Protein 2VXZ (pdb70)

Sequence (150 aa):
HSREVLVRLRDILALLADGCCKTTSLIQQRLGLSHGRAKALIYVLEKEGRVTRVAFGNVALVCCLSDQYRQLVDGIREVERLVTTTNKLKFISPPRLHDLIIKDPQARKFFSSIIPIAHRTAIILSFLNHLLKIYGEPYVKTDETVYLTANRK

InterPro domains:
  IPR036388 Winged helix-like DNA-binding domain superfamily [G3DSA:1.10.10.10] (1-70)
  IPR036390 Winged helix DNA-binding domain superfamily [SSF46785] (14-143)
  IPR055248 PSV, transcriptional regulator domain [PF22376] (72-152)

Structure (mmCIF, N/CA/C/O backbone):
data_2VXZ
#
_entry.id   2VXZ
#
_cell.length_a   39.753
_cell.length_b   46.654
_cell.length_c   81.363
_cell.angle_alpha   90.00
_cell.angle_beta   90.00
_cell.angle_gamma   90.00
#
_symmetry.space_group_name_H-M   'P 21 21 21'
#
loop_
_entity.id
_entity.type
_entity.pdbx_description
1 polymer PYRSV_GP04
2 non-polymer 'CHLORIDE ION'
3 non-polymer GLYCEROL
4 water water
#
loop_
_atom_site.group_PDB
_atom_site.id
_atom_site.type_symbol
_atom_site.label_atom_id
_atom_site.label_alt_id
_atom_site.label_comp_id
_atom_site.label_asym_id
_atom_site.label_entity_id
_atom_site.label_seq_id
_atom_site.pdbx_PDB_ins_code
_atom_site.Cartn_x
_atom_site.Cartn_y
_atom_site.Cartn_z
_atom_site.occupancy
_atom_site.B_iso_or_equiv
_atom_site.auth_seq_id
_atom_site.auth_comp_id
_atom_site.auth_asym_id
_atom_site.auth_atom_id
_atom_site.pdbx_PDB_model_num
ATOM 1 N N . HIS A 1 5 ? 11.011 43.017 16.427 1.00 34.15 5 HIS A N 1
ATOM 2 C CA . HIS A 1 5 ? 12.035 42.030 16.873 1.00 33.63 5 HIS A CA 1
ATOM 3 C C . HIS A 1 5 ? 11.601 40.582 16.648 1.00 33.86 5 HIS A C 1
ATOM 4 O O . HIS A 1 5 ? 10.418 40.293 16.458 1.00 34.08 5 HIS A O 1
ATOM 11 N N . SER A 1 6 ? 12.572 39.674 16.677 1.00 33.43 6 SER A N 1
ATOM 12 C CA . SER A 1 6 ? 12.304 38.236 16.661 1.00 33.21 6 SER A CA 1
ATOM 13 C C . SER A 1 6 ? 11.504 37.848 17.898 1.00 32.99 6 SER A C 1
ATOM 14 O O . SER A 1 6 ? 11.477 38.596 18.873 1.00 32.40 6 SER A O 1
ATOM 17 N N . ARG A 1 7 ? 10.873 36.672 17.861 1.00 32.95 7 ARG A N 1
ATOM 18 C CA . ARG A 1 7 ? 10.111 36.176 19.013 1.00 32.30 7 ARG A CA 1
ATOM 19 C C . ARG A 1 7 ? 10.937 36.123 20.280 1.00 31.49 7 ARG A C 1
ATOM 20 O O . ARG A 1 7 ? 10.466 36.522 21.346 1.00 30.62 7 ARG A O 1
ATOM 28 N N . GLU A 1 8 ? 12.152 35.597 20.191 1.00 30.63 8 GLU A N 1
ATOM 29 C CA . GLU A 1 8 ? 12.953 35.464 21.394 1.00 29.81 8 GLU A CA 1
ATOM 30 C C . GLU A 1 8 ? 13.289 36.848 21.951 1.00 28.77 8 GLU A C 1
ATOM 31 O O . GLU A 1 8 ? 13.130 37.078 23.136 1.00 28.75 8 GLU A O 1
ATOM 37 N N . VAL A 1 9 ? 13.701 37.777 21.092 1.00 27.68 9 VAL A N 1
ATOM 38 C CA . VAL A 1 9 ? 14.090 39.117 21.555 1.00 26.90 9 VAL A CA 1
ATOM 39 C C . VAL A 1 9 ? 12.902 39.903 22.116 1.00 26.00 9 VAL A C 1
ATOM 40 O O . VAL A 1 9 ? 13.013 40.513 23.169 1.00 24.83 9 VAL A O 1
ATOM 44 N N . LEU A 1 10 ? 11.772 39.876 21.421 1.00 25.81 10 LEU A N 1
ATOM 45 C CA . LEU A 1 10 ? 10.571 40.581 21.889 1.00 25.71 10 LEU A CA 1
ATOM 46 C C . LEU A 1 10 ? 10.138 40.117 23.281 1.00 25.17 10 LEU A C 1
ATOM 47 O O . LEU A 1 10 ? 9.868 40.940 24.162 1.00 25.19 10 LEU A O 1
ATOM 52 N N . VAL A 1 11 ? 10.077 38.803 23.472 1.00 24.68 11 VAL A N 1
ATOM 53 C CA . VAL A 1 11 ? 9.661 38.227 24.755 1.00 24.51 11 VAL A CA 1
ATOM 54 C C . VAL A 1 11 ? 10.660 38.590 25.852 1.00 23.65 11 VAL A C 1
ATOM 55 O O . VAL A 1 11 ? 10.281 38.998 26.939 1.00 23.62 11 VAL A O 1
ATOM 59 N N . ARG A 1 12 ? 11.949 38.478 25.554 1.00 23.10 12 ARG A N 1
ATOM 60 C CA . ARG A 1 12 ? 12.965 38.794 26.546 1.00 23.60 12 ARG A CA 1
ATOM 61 C C . ARG A 1 12 ? 13.005 40.270 26.927 1.00 22.67 12 ARG A C 1
ATOM 62 O O . ARG A 1 12 ? 13.185 40.590 28.078 1.00 22.18 12 ARG A O 1
ATOM 70 N N . LEU A 1 13 ? 12.833 41.167 25.961 1.00 22.92 13 LEU A N 1
ATOM 71 C CA . LEU A 1 13 ? 12.799 42.601 26.267 1.00 23.44 13 LEU A CA 1
ATOM 72 C C . LEU A 1 13 ? 11.637 42.906 27.197 1.00 23.68 13 LEU A C 1
ATOM 73 O O . LEU A 1 13 ? 11.786 43.641 28.172 1.00 22.48 13 LEU A O 1
ATOM 78 N N . ARG A 1 14 ? 10.481 42.329 26.873 1.00 24.49 14 ARG A N 1
ATOM 79 C CA . ARG A 1 14 ? 9.244 42.472 27.651 1.00 25.32 14 ARG A CA 1
ATOM 80 C C . ARG A 1 14 ? 9.451 41.964 29.086 1.00 24.75 14 ARG A C 1
ATOM 81 O O . ARG A 1 14 ? 9.074 42.622 30.065 1.00 24.58 14 ARG A O 1
ATOM 89 N N . ASP A 1 15 ? 10.075 40.802 29.198 1.00 24.40 15 ASP A N 1
ATOM 90 C CA . ASP A 1 15 ? 10.358 40.203 30.492 1.00 24.08 15 ASP A CA 1
ATOM 91 C C . ASP A 1 15 ? 11.310 41.027 31.353 1.00 23.54 15 ASP A C 1
ATOM 92 O O . ASP A 1 15 ? 11.090 41.141 32.553 1.00 22.87 15 ASP A O 1
ATOM 97 N N . ILE A 1 16 ? 12.334 41.624 30.748 1.00 21.90 16 ILE A N 1
ATOM 98 C CA . ILE A 1 16 ? 13.292 42.432 31.512 1.00 21.96 16 ILE A CA 1
ATOM 99 C C . ILE A 1 16 ? 12.571 43.667 32.060 1.00 21.69 16 ILE A C 1
ATOM 100 O O . ILE A 1 16 ? 12.702 44.004 33.234 1.00 21.40 16 ILE A O 1
ATOM 105 N N . LEU A 1 17 ? 11.795 44.331 31.212 1.00 21.95 17 LEU A N 1
ATOM 106 C CA . LEU A 1 17 ? 11.044 45.516 31.648 1.00 22.50 17 LEU A CA 1
ATOM 107 C C . LEU A 1 17 ? 10.059 45.181 32.777 1.00 22.91 17 LEU A C 1
ATOM 108 O O . LEU A 1 17 ? 9.909 45.945 33.736 1.00 22.80 17 LEU A O 1
ATOM 113 N N . ALA A 1 18 ? 9.418 44.020 32.675 1.00 23.84 18 ALA A N 1
ATOM 114 C CA . ALA A 1 18 ? 8.502 43.564 33.731 1.00 24.08 18 ALA A CA 1
ATOM 115 C C . ALA A 1 18 ? 9.234 43.330 35.049 1.00 24.76 18 ALA A C 1
ATOM 116 O O . ALA A 1 18 ? 8.764 43.737 36.114 1.00 24.91 18 ALA A O 1
ATOM 118 N N . LEU A 1 19 ? 10.380 42.661 34.972 1.00 24.96 19 LEU A N 1
ATOM 119 C CA . LEU A 1 19 ? 11.205 42.386 36.146 1.00 25.39 19 LEU A CA 1
ATOM 120 C C . LEU A 1 19 ? 11.620 43.692 36.834 1.00 25.71 19 LEU A C 1
ATOM 121 O O . LEU A 1 19 ? 11.627 43.777 38.055 1.00 26.04 19 LEU A O 1
ATOM 126 N N . LEU A 1 20 ? 11.956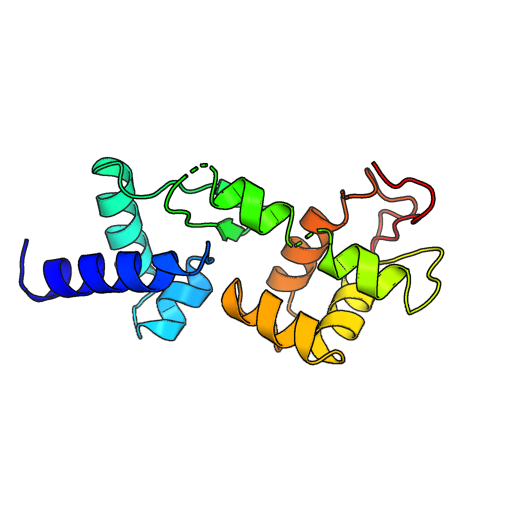 44.708 36.041 1.00 25.34 20 LEU A N 1
ATOM 127 C CA . LEU A 1 20 ? 12.342 46.016 36.580 1.00 25.48 20 LEU A CA 1
ATOM 128 C C . LEU A 1 20 ? 11.204 46.891 37.114 1.00 25.95 20 LEU A C 1
ATOM 129 O O . LEU A 1 20 ? 11.471 47.890 37.784 1.00 24.84 20 LEU A O 1
ATOM 134 N N . ALA A 1 21 ? 9.951 46.552 36.818 1.00 26.63 21 ALA A N 1
ATOM 135 C CA . ALA A 1 21 ? 8.816 47.362 37.272 1.00 27.65 21 ALA A CA 1
ATOM 136 C C . ALA A 1 21 ? 8.802 47.536 38.784 1.00 28.44 21 ALA A C 1
ATOM 137 O O . ALA A 1 21 ? 8.393 48.575 39.284 1.00 29.81 21 ALA A O 1
ATOM 139 N N . ASP A 1 22 ? 9.265 46.518 39.500 1.00 29.37 22 ASP A N 1
ATOM 140 C CA . ASP A 1 22 ? 9.283 46.520 40.955 1.00 29.85 22 ASP A CA 1
ATOM 141 C C . ASP A 1 22 ? 10.548 47.155 41.551 1.00 29.67 22 ASP A C 1
ATOM 142 O O . ASP A 1 22 ? 10.579 47.474 42.744 1.00 30.77 22 ASP A O 1
ATOM 147 N N . GLY A 1 23 ? 11.594 47.324 40.744 1.00 28.23 23 GLY A N 1
ATOM 148 C CA . GLY A 1 23 ? 12.776 48.059 41.185 1.00 27.10 23 GLY A CA 1
ATOM 149 C C . GLY A 1 23 ? 14.015 47.754 40.365 1.00 26.17 23 GLY A C 1
ATOM 150 O O . GLY A 1 23 ? 14.024 46.807 39.583 1.00 25.99 23 GLY A O 1
ATOM 151 N N . CYS A 1 24 ? 15.052 48.574 40.546 1.00 25.67 24 CYS A N 1
ATOM 152 C CA A CYS A 1 24 ? 16.315 48.383 39.835 0.50 25.45 24 CYS A CA 1
ATOM 153 C CA B CYS A 1 24 ? 16.333 48.401 39.856 0.50 25.59 24 CYS A CA 1
ATOM 154 C C . CYS A 1 24 ? 16.951 47.060 40.205 1.00 25.17 24 CYS A C 1
ATOM 155 O O . CYS A 1 24 ? 16.820 46.590 41.325 1.00 25.09 24 CYS A O 1
ATOM 160 N N . LYS A 1 25 ? 17.659 46.477 39.249 1.00 24.99 25 LYS A N 1
ATOM 161 C CA . LYS A 1 25 ? 18.314 45.206 39.460 1.00 24.93 25 LYS A CA 1
ATOM 162 C C . LYS A 1 25 ? 19.639 45.200 38.755 1.00 24.56 25 LYS A C 1
ATOM 163 O O . LYS A 1 25 ? 19.807 45.872 37.738 1.00 24.35 25 LYS A O 1
ATOM 169 N N . THR A 1 26 ? 20.580 44.427 39.285 1.00 24.32 26 THR A N 1
ATOM 170 C CA . THR A 1 26 ? 21.842 44.208 38.590 1.00 24.06 26 THR A CA 1
ATOM 171 C C . THR A 1 26 ? 21.620 43.273 37.404 1.00 23.83 26 THR A C 1
ATOM 172 O O . THR A 1 26 ? 20.696 42.465 37.410 1.00 23.93 26 THR A O 1
ATOM 176 N N . THR A 1 27 ? 22.484 43.384 36.401 1.00 24.13 27 THR A N 1
ATOM 177 C CA . THR A 1 27 ? 22.492 42.449 35.289 1.00 23.40 27 THR A CA 1
ATOM 178 C C . THR A 1 27 ? 22.616 41.005 35.788 1.00 22.87 27 THR A C 1
ATOM 179 O O . THR A 1 27 ? 21.966 40.107 35.249 1.00 22.66 27 THR A O 1
ATOM 183 N N . SER A 1 28 ? 23.422 40.768 36.827 1.00 22.31 28 SER A N 1
ATOM 184 C CA . SER A 1 28 ? 23.538 39.410 37.369 1.00 22.14 28 SER A CA 1
ATOM 185 C C . SER A 1 28 ? 22.208 38.850 37.867 1.00 21.95 28 SER A C 1
ATOM 186 O O . SER A 1 28 ? 21.919 37.675 37.656 1.00 20.49 28 SER A O 1
ATOM 189 N N . LEU A 1 29 ? 21.398 39.682 38.515 1.00 21.60 29 LEU A N 1
ATOM 190 C CA . LEU A 1 29 ? 20.106 39.216 38.996 1.00 21.99 29 LEU A CA 1
ATOM 191 C C . LEU A 1 29 ? 19.166 38.965 37.825 1.00 21.36 29 LEU A C 1
ATOM 192 O O . LEU A 1 29 ? 18.463 37.946 37.795 1.00 20.92 29 LEU A O 1
ATOM 197 N N . ILE A 1 30 ? 19.164 39.882 36.855 1.00 21.33 30 ILE A N 1
ATOM 198 C CA . ILE A 1 30 ? 18.363 39.696 35.626 1.00 22.00 30 ILE A CA 1
ATOM 199 C C . ILE A 1 30 ? 18.719 38.391 34.915 1.00 22.10 30 ILE A C 1
ATOM 200 O O . ILE A 1 30 ? 17.835 37.607 34.565 1.00 21.46 30 ILE A O 1
ATOM 205 N N . GLN A 1 31 ? 20.016 38.147 34.694 1.00 22.77 31 GLN A N 1
ATOM 206 C CA . GLN A 1 31 ? 20.474 36.895 34.079 1.00 24.07 31 GLN A CA 1
ATOM 207 C C . GLN A 1 31 ? 19.938 35.669 34.794 1.00 23.50 31 GLN A C 1
ATOM 208 O O . GLN A 1 31 ? 19.462 34.734 34.156 1.00 23.42 31 GLN A O 1
ATOM 214 N N . GLN A 1 32 ? 20.060 35.679 36.117 1.00 23.81 32 GLN A N 1
ATOM 215 C CA . GLN A 1 32 ? 19.658 34.547 36.942 1.00 23.59 32 GLN A CA 1
ATOM 216 C C . GLN A 1 32 ? 18.154 34.321 36.869 1.00 23.58 32 GLN A C 1
ATOM 217 O O . GLN A 1 32 ? 17.693 33.189 36.618 1.00 23.84 32 GLN A O 1
ATOM 223 N N . ARG A 1 33 ? 17.397 35.400 37.058 1.00 22.68 33 ARG A N 1
ATOM 224 C CA . ARG A 1 33 ? 15.951 35.313 37.139 1.00 22.76 33 ARG A CA 1
ATOM 225 C C . ARG A 1 33 ? 15.348 34.817 35.850 1.00 22.34 33 ARG A C 1
ATOM 226 O O . ARG A 1 33 ? 14.377 34.062 35.878 1.00 21.74 33 ARG A O 1
ATOM 234 N N . LEU A 1 34 ? 15.926 35.243 34.727 1.00 21.61 34 LEU A N 1
ATOM 235 C CA . LEU A 1 34 ? 15.376 34.941 33.411 1.00 22.09 34 LEU A CA 1
ATOM 236 C C . LEU A 1 34 ? 16.081 33.802 32.680 1.00 22.49 34 LEU A C 1
ATOM 237 O O . LEU A 1 34 ? 15.689 33.455 31.570 1.00 23.23 34 LEU A O 1
ATOM 242 N N . GLY A 1 35 ? 17.106 33.219 33.286 1.00 23.07 35 GLY A N 1
ATOM 243 C CA . GLY A 1 35 ? 17.831 32.097 32.667 1.00 24.02 35 GLY A CA 1
ATOM 244 C C . GLY A 1 35 ? 18.572 32.484 31.401 1.00 24.51 35 GLY A C 1
ATOM 245 O O . GLY A 1 35 ? 18.662 31.684 30.458 1.00 24.52 35 GLY A O 1
ATOM 246 N N . LEU A 1 36 ? 19.119 33.696 31.397 1.00 24.76 36 LEU A N 1
ATOM 247 C CA . LEU A 1 36 ? 19.871 34.225 30.255 1.00 25.31 36 LEU A CA 1
ATOM 248 C C . LEU A 1 36 ? 21.359 34.012 30.427 1.00 26.30 36 LEU A C 1
ATOM 249 O O . LEU A 1 36 ? 21.851 34.008 31.545 1.00 27.74 36 LEU A O 1
ATOM 254 N N . SER A 1 37 ? 22.082 33.845 29.321 1.00 26.93 37 SER A N 1
ATOM 255 C CA . SER A 1 37 ? 23.544 33.979 29.352 1.00 27.25 37 SER A CA 1
ATOM 256 C C . SER A 1 37 ? 23.961 35.427 29.673 1.00 27.87 37 SER A C 1
ATOM 257 O O . SER A 1 37 ? 23.197 36.370 29.498 1.00 27.49 37 SER A O 1
ATOM 260 N N . HIS A 1 38 ? 25.195 35.604 30.119 1.00 28.35 38 HIS A N 1
ATOM 261 C CA . HIS A 1 38 ? 25.706 36.951 30.351 0.70 27.87 38 HIS A CA 1
ATOM 262 C C . HIS A 1 38 ? 25.566 37.821 29.094 1.00 27.50 38 HIS A C 1
ATOM 263 O O . HIS A 1 38 ? 25.092 38.964 29.177 1.00 27.70 38 HIS A O 1
ATOM 270 N N . GLY A 1 39 ? 25.983 37.267 27.951 1.00 26.54 39 GLY A N 1
ATOM 271 C CA . GLY A 1 39 ? 25.983 37.981 26.681 1.00 25.18 39 GLY A CA 1
ATOM 272 C C . GLY A 1 39 ? 24.606 38.435 26.243 1.00 24.36 39 GLY A C 1
ATOM 273 O O . GLY A 1 39 ? 24.433 39.585 25.868 1.00 23.76 39 GLY A O 1
ATOM 274 N N . ARG A 1 40 ? 23.631 37.524 26.269 1.00 23.57 40 ARG A N 1
ATOM 275 C CA . ARG A 1 40 ? 22.259 37.866 25.878 1.00 22.99 40 ARG A CA 1
ATOM 276 C C . ARG A 1 40 ? 21.692 38.953 26.795 1.00 21.97 40 ARG A C 1
ATOM 277 O O . ARG A 1 40 ? 21.088 39.917 26.316 1.00 20.99 40 ARG A O 1
ATOM 285 N N . ALA A 1 41 ? 21.889 38.821 28.107 1.00 21.39 41 ALA A N 1
ATOM 286 C CA . ALA A 1 41 ? 21.351 39.825 29.030 1.00 21.50 41 ALA A CA 1
ATOM 287 C C . ALA A 1 41 ? 21.944 41.200 28.735 1.00 21.28 41 ALA A C 1
ATOM 288 O O . ALA A 1 41 ? 21.227 42.203 28.662 1.00 20.69 41 ALA A O 1
ATOM 290 N N . LYS A 1 42 ? 23.256 41.255 28.559 1.00 21.20 42 LYS A N 1
ATOM 291 C CA . LYS A 1 42 ? 23.897 42.523 28.256 1.00 21.47 42 LYS A CA 1
ATOM 292 C C . LYS A 1 42 ? 23.427 43.096 26.917 1.00 20.37 42 LYS A C 1
ATOM 293 O O . LYS A 1 42 ? 23.243 44.299 26.795 1.00 20.34 42 LYS A O 1
ATOM 299 N N . ALA A 1 43 ? 23.236 42.247 25.907 1.00 20.09 43 ALA A N 1
ATOM 300 C CA . ALA A 1 43 ? 22.823 42.718 24.579 1.00 19.66 43 ALA A CA 1
ATOM 301 C C . ALA A 1 43 ? 21.409 43.280 24.652 1.00 19.68 43 ALA A C 1
ATOM 302 O O . ALA A 1 43 ? 21.113 44.315 24.061 1.00 19.50 43 ALA A O 1
ATOM 304 N N . LEU A 1 44 ? 20.544 42.608 25.406 1.00 18.89 44 LEU A N 1
ATOM 305 C CA . LEU A 1 44 ? 19.152 43.041 25.555 1.00 19.44 44 LEU A CA 1
ATOM 306 C C . LEU A 1 44 ? 19.051 44.348 26.329 1.00 19.45 44 LEU A C 1
ATOM 307 O O . LEU A 1 44 ? 18.233 45.211 26.000 1.00 20.31 44 LEU A O 1
ATOM 312 N N . ILE A 1 45 ? 19.870 44.489 27.368 1.00 20.25 45 ILE A N 1
ATOM 313 C CA . ILE A 1 45 ? 19.874 45.711 28.160 1.00 20.20 45 ILE A CA 1
ATOM 314 C C . ILE A 1 45 ? 20.362 46.874 27.311 1.00 20.17 45 ILE A C 1
ATOM 315 O O . ILE A 1 45 ? 19.820 47.979 27.374 1.00 20.55 45 ILE A O 1
ATOM 320 N N . TYR A 1 46 ? 21.365 46.616 26.479 1.00 19.53 46 TYR A N 1
ATOM 321 C CA . TYR A 1 46 ? 21.826 47.596 25.512 1.00 19.39 46 TYR A CA 1
ATOM 322 C C . TYR A 1 46 ? 20.710 48.074 24.565 1.00 19.28 46 TYR A C 1
ATOM 323 O O . TYR A 1 46 ? 20.560 49.283 24.310 1.00 18.56 46 TYR A O 1
ATOM 332 N N . VAL A 1 47 ? 19.944 47.133 24.030 1.00 18.90 47 VAL A N 1
ATOM 333 C CA . VAL A 1 47 ? 18.840 47.478 23.153 1.00 19.38 47 VAL A CA 1
ATOM 334 C C . VAL A 1 47 ? 17.827 48.378 23.879 1.00 19.42 47 VAL A C 1
ATOM 335 O O . VAL A 1 47 ? 17.366 49.369 23.313 1.00 20.21 47 VAL A O 1
ATOM 339 N N . LEU A 1 48 ? 17.484 48.021 25.114 1.00 19.81 48 LEU A N 1
ATOM 340 C CA . LEU A 1 48 ? 16.566 48.837 25.938 1.00 20.54 48 LEU A CA 1
ATOM 341 C C . LEU A 1 48 ? 17.111 50.246 26.210 1.00 21.04 48 LEU A C 1
ATOM 342 O O . LEU A 1 48 ? 16.357 51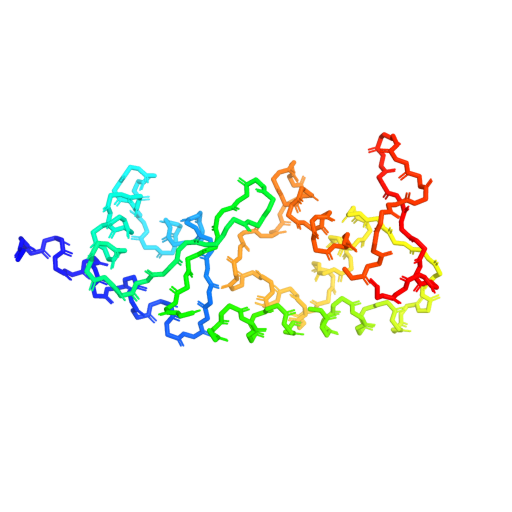.233 26.166 1.00 20.99 48 LEU A O 1
ATOM 347 N N . GLU A 1 49 ? 18.413 50.329 26.462 1.00 21.63 49 GLU A N 1
ATOM 348 C CA . GLU A 1 49 ? 19.086 51.601 26.722 1.00 22.15 49 GLU A CA 1
ATOM 349 C C . GLU A 1 49 ? 19.028 52.490 25.481 1.00 21.64 49 GLU A C 1
ATOM 350 O O . GLU A 1 49 ? 18.742 53.682 25.575 1.00 20.24 49 GLU A O 1
ATOM 356 N N . LYS A 1 50 ? 19.289 51.907 24.315 1.00 21.35 50 LYS A N 1
ATOM 357 C CA . LYS A 1 50 ? 19.243 52.653 23.059 1.00 22.40 50 LYS A CA 1
ATOM 358 C C . LYS A 1 50 ? 17.830 53.142 22.758 1.00 22.35 50 LYS A C 1
ATOM 359 O O . LYS A 1 50 ? 17.655 54.217 22.201 1.00 22.61 50 LYS A O 1
ATOM 365 N N . GLU A 1 51 ? 16.837 52.343 23.142 1.00 22.25 51 GLU A N 1
ATOM 366 C CA . GLU A 1 51 ? 15.428 52.703 23.014 1.00 22.85 51 GLU A CA 1
ATOM 367 C C . GLU A 1 51 ? 14.936 53.678 24.095 1.00 22.64 51 GLU A C 1
ATOM 368 O O . GLU A 1 51 ? 13.774 54.090 24.070 1.00 22.05 51 GLU A O 1
ATOM 374 N N . GLY A 1 52 ? 15.803 54.029 25.040 1.00 22.15 52 GLY A N 1
ATOM 375 C CA . GLY A 1 52 ? 15.453 54.962 26.112 1.00 22.47 52 GLY A CA 1
ATOM 376 C C . GLY A 1 52 ? 14.646 54.356 27.260 1.00 22.68 52 GLY A C 1
ATOM 377 O O . GLY A 1 52 ? 14.195 55.087 28.146 1.00 22.08 52 GLY A O 1
ATOM 378 N N . ARG A 1 53 ? 14.497 53.032 27.269 1.00 23.06 53 ARG A N 1
ATOM 379 C CA . ARG A 1 53 ? 13.621 52.337 28.239 1.00 23.64 53 ARG A CA 1
ATOM 380 C C . ARG A 1 53 ? 14.289 52.004 29.567 1.00 24.02 53 ARG A C 1
ATOM 381 O O . ARG A 1 53 ? 13.602 51.790 30.568 1.00 24.08 53 ARG A O 1
ATOM 389 N N . VAL A 1 54 ? 15.613 51.927 29.581 1.00 24.16 54 VAL A N 1
ATOM 390 C CA . VAL A 1 54 ? 16.343 51.741 30.827 1.00 24.37 54 VAL A CA 1
ATOM 391 C C . VAL A 1 54 ? 17.550 52.651 30.870 1.00 25.54 54 VAL A C 1
ATOM 392 O O . VAL A 1 54 ? 17.971 53.202 29.841 1.00 24.82 54 VAL A O 1
ATOM 396 N N . THR A 1 55 ? 18.096 52.797 32.074 1.00 26.80 55 THR A N 1
ATOM 397 C CA . THR A 1 55 ? 19.346 53.497 32.309 1.00 28.80 55 THR A CA 1
ATOM 398 C C . THR A 1 55 ? 20.273 52.561 33.073 1.00 29.09 55 THR A C 1
ATOM 399 O O . THR A 1 55 ? 19.823 51.834 33.954 1.00 28.90 55 THR A O 1
ATOM 403 N N . ARG A 1 56 ? 21.561 52.586 32.747 1.00 30.02 56 ARG A N 1
ATOM 404 C CA . ARG A 1 56 ? 22.556 51.830 33.505 1.00 30.68 56 ARG A CA 1
ATOM 405 C C . ARG A 1 56 ? 23.286 52.784 34.415 1.00 31.03 56 ARG A C 1
ATOM 406 O O . ARG A 1 56 ? 23.842 53.769 33.953 1.00 30.69 56 ARG A O 1
ATOM 414 N N . VAL A 1 57 ? 23.273 52.492 35.709 1.00 31.70 57 VAL A N 1
ATOM 415 C CA . VAL A 1 57 ? 23.960 53.305 36.686 1.00 32.45 57 VAL A CA 1
ATOM 416 C C . VAL A 1 57 ? 25.073 52.494 37.319 1.00 32.90 57 VAL A C 1
ATOM 417 O O . VAL A 1 57 ? 24.837 51.417 37.875 1.00 33.25 57 VAL A O 1
ATOM 421 N N . ALA A 1 58 ? 26.296 53.008 37.219 1.00 33.77 58 ALA A N 1
ATOM 422 C CA . ALA A 1 58 ? 27.446 52.366 37.826 1.00 34.08 58 ALA A CA 1
ATOM 423 C C . ALA A 1 58 ? 27.308 52.446 39.338 1.00 34.45 58 ALA A C 1
ATOM 424 O O . ALA A 1 58 ? 27.017 53.505 39.886 1.00 35.06 58 ALA A O 1
ATOM 426 N N . PHE A 1 59 ? 27.480 51.311 39.997 1.00 34.20 59 PHE A N 1
ATOM 427 C CA . PHE A 1 59 ? 27.389 51.241 41.444 1.00 34.45 59 PHE A CA 1
ATOM 428 C C . PHE A 1 59 ? 28.579 50.434 41.928 1.00 35.53 59 PHE A C 1
ATOM 429 O O . PHE A 1 59 ? 28.465 49.258 42.283 1.00 35.79 59 PHE A O 1
ATOM 437 N N . GLY A 1 60 ? 29.729 51.098 41.928 1.00 36.64 60 GLY A N 1
ATOM 438 C CA . GLY A 1 60 ? 31.002 50.438 42.168 1.00 37.65 60 GLY A CA 1
ATOM 439 C C . GLY A 1 60 ? 31.358 49.624 40.944 1.00 37.75 60 GLY A C 1
ATOM 440 O O . GLY A 1 60 ? 31.362 50.151 39.833 1.00 38.58 60 GLY A O 1
ATOM 441 N N . ASN A 1 61 ? 31.607 48.335 41.144 1.00 38.30 61 ASN A N 1
ATOM 442 C CA . ASN A 1 61 ? 31.985 47.434 40.056 1.00 38.34 61 ASN A CA 1
ATOM 443 C C . ASN A 1 61 ? 30.800 46.697 39.410 1.00 38.26 61 ASN A C 1
ATOM 444 O O . ASN A 1 61 ? 30.992 45.984 38.428 1.00 39.01 61 ASN A O 1
ATOM 449 N N . VAL A 1 62 ? 29.589 46.857 39.954 1.00 37.76 62 VAL A N 1
ATOM 450 C CA . VAL A 1 62 ? 28.366 46.342 39.320 1.00 37.09 62 VAL A CA 1
ATOM 451 C C . VAL A 1 62 ? 27.636 47.496 38.640 1.00 35.67 62 VAL A C 1
ATOM 452 O O . VAL A 1 62 ? 27.856 48.661 38.962 1.00 36.26 62 VAL A O 1
ATOM 456 N N . ALA A 1 63 ? 26.766 47.165 37.697 1.00 34.53 63 ALA A N 1
ATOM 457 C CA . ALA A 1 63 ? 25.913 48.159 37.063 1.00 33.25 63 ALA A CA 1
ATOM 458 C C . ALA A 1 63 ? 24.475 47.886 37.488 1.00 31.41 63 ALA A C 1
ATOM 459 O O . ALA A 1 63 ? 24.026 46.747 37.478 1.00 32.34 63 ALA A O 1
ATOM 461 N N . LEU A 1 64 ? 23.762 48.926 37.898 1.00 29.59 64 LEU A N 1
ATOM 462 C CA . LEU A 1 64 ? 22.341 48.777 38.186 1.00 27.47 64 LEU A CA 1
ATOM 463 C C . LEU A 1 64 ? 21.548 49.157 36.954 1.00 26.54 64 LEU A C 1
ATOM 464 O O . LEU A 1 64 ? 21.814 50.204 36.345 1.00 26.82 64 LEU A O 1
ATOM 469 N N . VAL A 1 65 ? 20.587 48.309 36.591 1.00 24.45 65 VAL A N 1
ATOM 470 C CA . VAL A 1 65 ? 19.673 48.575 35.473 1.00 24.30 65 VAL A CA 1
ATOM 471 C C . VAL A 1 65 ? 18.378 49.126 36.045 1.00 23.53 65 VAL A C 1
ATOM 472 O O . VAL A 1 65 ? 17.758 48.487 36.893 1.00 22.35 65 VAL A O 1
ATOM 476 N N . CYS A 1 66 ? 17.992 50.318 35.581 1.00 23.75 66 CYS A N 1
ATOM 477 C CA A CYS A 1 66 ? 16.867 51.060 36.145 0.50 23.62 66 CYS A CA 1
ATOM 478 C CA B CYS A 1 66 ? 16.832 51.023 36.135 0.50 24.03 66 CYS A CA 1
ATOM 479 C C . CYS A 1 66 ? 15.945 51.566 35.028 1.00 24.02 66 CYS A C 1
ATOM 480 O O . CYS A 1 66 ? 16.421 51.910 33.946 1.00 24.30 66 CYS A O 1
ATOM 485 N N . LEU A 1 67 ? 14.643 51.648 35.300 1.00 23.97 67 LEU A N 1
ATOM 486 C CA . LEU A 1 67 ? 13.694 52.225 34.335 1.00 24.32 67 LEU A CA 1
ATOM 487 C C . LEU A 1 67 ? 13.853 53.742 34.217 1.00 24.21 67 LEU A C 1
ATOM 488 O O . LEU A 1 67 ? 13.472 54.339 33.215 1.00 24.71 67 LEU A O 1
AT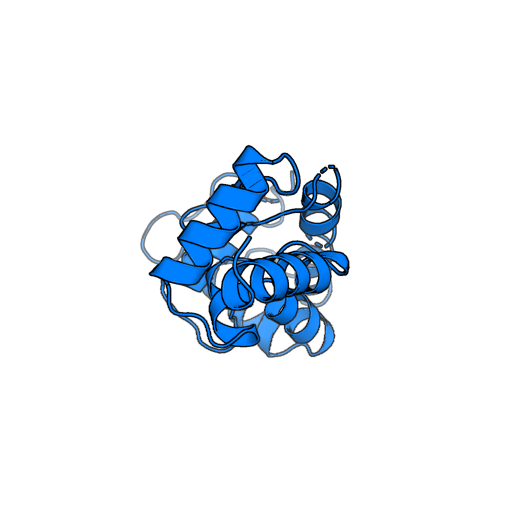OM 493 N N . SER A 1 68 ? 14.394 54.363 35.256 1.00 24.59 68 SER A N 1
ATOM 494 C CA . SER A 1 68 ? 14.593 55.804 35.282 1.00 24.63 68 SER A CA 1
ATOM 495 C C . SER A 1 68 ? 15.553 56.163 36.401 1.00 25.23 68 SER A C 1
ATOM 496 O O . SER A 1 68 ? 15.802 55.350 37.296 1.00 23.76 68 SER A O 1
ATOM 507 N N . ASP A 1 70 ? 14.802 58.447 38.555 1.00 26.08 70 ASP A N 1
ATOM 508 C CA . ASP A 1 70 ? 13.903 58.463 39.714 1.00 25.92 70 ASP A CA 1
ATOM 509 C C . ASP A 1 70 ? 13.819 57.099 40.390 1.00 25.02 70 ASP A C 1
ATOM 510 O O . ASP A 1 70 ? 13.803 57.019 41.616 1.00 24.82 70 ASP A O 1
ATOM 515 N N . GLN A 1 71 ? 13.744 56.030 39.596 1.00 24.58 71 GLN A N 1
ATOM 516 C CA . GLN A 1 71 ? 13.660 54.690 40.171 1.00 24.93 71 GLN A CA 1
ATOM 517 C C . GLN A 1 71 ? 14.962 54.366 40.904 1.00 24.83 71 GLN A C 1
ATOM 518 O O . GLN A 1 71 ? 14.948 53.708 41.958 1.00 25.09 71 GLN A O 1
ATOM 524 N N . TYR A 1 72 ? 16.082 54.820 40.335 1.00 25.17 72 TYR A N 1
ATOM 525 C CA . TYR A 1 72 ? 17.386 54.659 40.975 1.00 25.24 72 TYR A CA 1
ATOM 526 C C . TYR A 1 72 ? 17.409 55.361 42.316 1.00 25.23 72 TYR A C 1
ATOM 527 O O . TYR A 1 72 ? 17.820 54.771 43.298 1.00 24.69 72 TYR A O 1
ATOM 536 N N . ARG A 1 73 ? 16.968 56.614 42.357 1.00 25.71 73 ARG A N 1
ATOM 537 C CA . ARG A 1 73 ? 16.971 57.369 43.606 1.00 26.24 73 ARG A CA 1
ATOM 538 C C . ARG A 1 73 ? 16.101 56.716 44.678 1.00 25.96 73 ARG A C 1
ATOM 539 O O . ARG A 1 73 ? 16.472 56.709 45.848 1.00 25.55 73 ARG A O 1
ATOM 547 N N . GLN A 1 74 ? 14.967 56.149 44.276 1.00 25.63 74 GLN A N 1
ATOM 5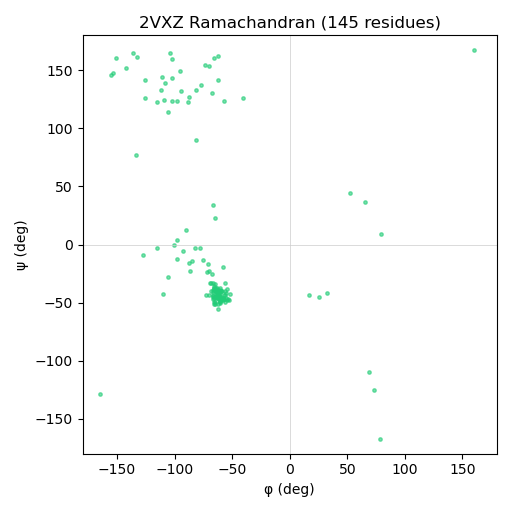48 C CA . GLN A 1 74 ? 14.121 55.386 45.197 1.00 26.29 74 GLN A CA 1
ATOM 549 C C . GLN A 1 74 ? 14.857 54.168 45.749 1.00 25.86 74 GLN A C 1
ATOM 550 O O . GLN A 1 74 ? 14.754 53.877 46.938 1.00 25.93 74 GLN A O 1
ATOM 556 N N . LEU A 1 75 ? 15.586 53.456 44.887 1.00 24.97 75 LEU A N 1
ATOM 557 C CA . LEU A 1 75 ? 16.374 52.297 45.318 1.00 24.90 75 LEU A CA 1
ATOM 558 C C . LEU A 1 75 ? 17.433 52.699 46.344 1.00 24.39 75 LEU A C 1
ATOM 559 O O . LEU A 1 75 ? 17.565 52.074 47.401 1.00 23.75 75 LEU A O 1
ATOM 564 N N . VAL A 1 76 ? 18.178 53.749 46.036 1.00 24.08 76 VAL A N 1
ATOM 565 C CA . VAL A 1 76 ? 19.216 54.258 46.948 1.00 24.36 76 VAL A CA 1
ATOM 566 C C . VAL A 1 76 ? 18.626 54.646 48.311 1.00 24.10 76 VAL A C 1
ATOM 567 O O . VAL A 1 76 ? 19.152 54.258 49.358 1.00 24.10 76 VAL A O 1
ATOM 571 N N . ASP A 1 77 ? 17.519 55.377 48.289 1.00 23.85 77 ASP A N 1
ATOM 572 C CA . ASP A 1 77 ? 16.823 55.762 49.520 1.00 24.21 77 ASP A CA 1
ATOM 573 C C . ASP A 1 77 ? 16.459 54.515 50.328 1.00 23.92 77 ASP A C 1
ATOM 574 O O . ASP A 1 77 ? 16.668 54.475 51.540 1.00 24.44 77 ASP A O 1
ATOM 579 N N . GLY A 1 78 ? 15.961 53.485 49.649 1.00 23.34 78 GLY A N 1
ATOM 580 C CA . GLY A 1 78 ? 15.610 52.226 50.298 1.00 23.54 78 GLY A CA 1
ATOM 581 C C . GLY A 1 78 ? 16.803 51.498 50.878 1.00 23.31 78 GLY A C 1
ATOM 582 O O . GLY A 1 78 ? 16.753 51.020 52.011 1.00 23.27 78 GLY A O 1
ATOM 591 N N . ILE A 1 80 ? 19.635 52.790 51.725 1.00 23.54 80 ILE A N 1
ATOM 592 C CA . ILE A 1 80 ? 20.149 53.607 52.828 1.00 24.24 80 ILE A CA 1
ATOM 593 C C . ILE A 1 80 ? 19.328 53.423 54.098 1.00 23.98 80 ILE A C 1
ATOM 594 O O . ILE A 1 80 ? 19.890 53.227 55.169 1.00 23.78 80 ILE A O 1
ATOM 599 N N . ARG A 1 81 ? 18.005 53.442 53.977 1.00 24.25 81 ARG A N 1
ATOM 600 C CA . ARG A 1 81 ? 17.131 53.228 55.132 1.00 25.13 81 ARG A CA 1
ATOM 601 C C . ARG A 1 81 ? 17.364 51.868 55.779 1.00 24.66 81 ARG A C 1
ATOM 602 O O . ARG A 1 81 ? 17.352 51.759 57.008 1.00 24.24 81 ARG A O 1
ATOM 610 N N . GLU A 1 82 ? 17.573 50.838 54.956 1.00 24.41 82 GLU A N 1
ATOM 611 C CA . GLU A 1 8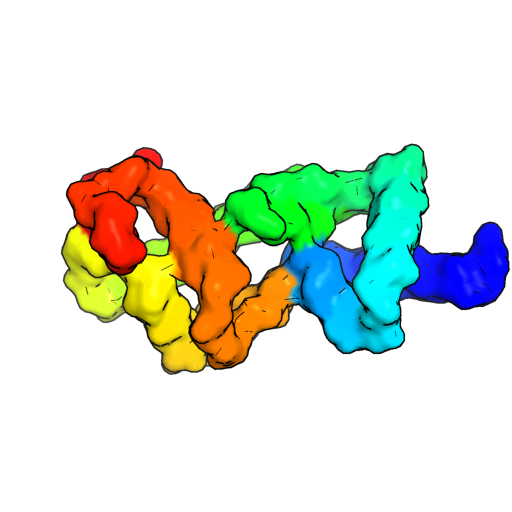2 ? 17.826 49.498 55.469 1.00 24.54 82 GLU A CA 1
ATOM 612 C C . GLU A 1 82 ? 19.151 49.435 56.205 1.00 23.88 82 GLU A C 1
ATOM 613 O O . GLU A 1 82 ? 19.201 48.899 57.294 1.00 23.17 82 GLU A O 1
ATOM 619 N N . VAL A 1 83 ? 20.224 49.982 55.619 1.00 23.13 83 VAL A N 1
ATOM 620 C CA . VAL A 1 83 ? 21.516 50.020 56.315 1.00 23.36 83 VAL A CA 1
ATOM 621 C C . VAL A 1 83 ? 21.370 50.766 57.649 1.00 23.47 83 VAL A C 1
ATOM 622 O O . VAL A 1 83 ? 21.826 50.291 58.691 1.00 23.20 83 VAL A O 1
ATOM 626 N N . GLU A 1 84 ? 20.719 51.919 57.628 1.00 23.58 84 GLU A N 1
ATOM 627 C CA . GLU A 1 84 ? 20.615 52.730 58.838 1.00 24.55 84 GLU A CA 1
ATOM 628 C C . GLU A 1 84 ? 19.742 52.068 59.886 1.00 24.54 84 GLU A C 1
ATOM 629 O O . GLU A 1 84 ? 20.010 52.207 61.084 1.00 25.51 84 GLU A O 1
ATOM 635 N N . ARG A 1 85 ? 18.720 51.324 59.455 1.00 24.69 85 ARG A N 1
ATOM 636 C CA . ARG A 1 85 ? 17.908 50.543 60.406 1.00 24.79 85 ARG A CA 1
ATOM 637 C C . ARG A 1 85 ? 18.752 49.467 61.103 1.00 24.18 85 ARG A C 1
ATOM 638 O O . ARG A 1 85 ? 18.667 49.283 62.332 1.00 24.17 85 ARG A O 1
ATOM 646 N N . LEU A 1 86 ? 19.547 48.747 60.320 1.00 24.39 86 LEU A N 1
ATOM 647 C CA . LEU A 1 86 ? 20.412 47.710 60.877 1.00 24.11 86 LEU A CA 1
ATOM 648 C C . LEU A 1 86 ? 21.473 48.307 61.817 1.00 24.39 86 LEU A C 1
ATOM 649 O O . LEU A 1 86 ? 21.813 47.710 62.845 1.00 24.54 86 LEU A O 1
ATOM 654 N N . VAL A 1 87 ? 21.994 49.476 61.469 1.00 23.98 87 VAL A N 1
ATOM 655 C CA . VAL A 1 87 ? 22.969 50.165 62.325 1.00 24.74 87 VAL A CA 1
ATOM 656 C C . VAL A 1 87 ? 22.335 50.621 63.646 1.00 25.47 87 VAL A C 1
ATOM 657 O O . VAL A 1 87 ? 22.931 50.479 64.726 1.00 25.03 87 VAL A O 1
ATOM 661 N N . THR A 1 88 ? 21.131 51.169 63.551 1.00 26.24 88 THR A N 1
ATOM 662 C CA . THR A 1 88 ? 20.417 51.669 64.724 1.00 27.35 88 THR A CA 1
ATOM 663 C C . THR A 1 88 ? 20.052 50.519 65.651 1.00 27.78 88 THR A C 1
ATOM 664 O O . THR A 1 88 ? 20.316 50.586 66.850 1.00 27.52 88 THR A O 1
ATOM 668 N N . THR A 1 89 ? 19.458 49.466 65.085 1.00 28.49 89 THR A N 1
ATOM 669 C CA A THR A 1 89 ? 18.984 48.322 65.864 0.50 28.79 89 THR A CA 1
ATOM 670 C CA B THR A 1 89 ? 18.976 48.356 65.902 0.50 28.80 89 THR A CA 1
ATOM 671 C C . THR A 1 89 ? 20.124 47.648 66.617 1.00 29.00 89 THR A C 1
ATOM 672 O O . THR A 1 89 ? 19.936 47.137 67.714 1.00 29.64 89 THR A O 1
ATOM 679 N N . ASN A 1 90 ? 21.308 47.646 66.014 1.00 29.24 90 ASN A N 1
ATOM 680 C CA . ASN A 1 90 ? 22.476 47.030 66.629 1.00 29.50 90 ASN A CA 1
ATOM 681 C C . ASN A 1 90 ? 23.389 48.031 67.343 1.00 29.52 90 ASN A C 1
ATOM 682 O O . ASN A 1 90 ? 24.439 47.650 67.844 1.00 30.27 90 ASN A O 1
ATOM 687 N N . LYS A 1 91 ? 22.979 49.298 67.385 1.00 29.54 91 LYS A N 1
ATOM 688 C CA . LYS A 1 91 ? 23.694 50.370 68.081 1.00 29.54 91 LYS A CA 1
ATOM 689 C C . LYS A 1 91 ? 25.171 50.438 67.667 1.00 29.37 91 LYS A C 1
ATOM 690 O O . LYS A 1 91 ? 26.062 50.607 68.502 1.00 29.29 91 LYS A O 1
ATOM 696 N N . LEU A 1 92 ? 25.412 50.337 66.364 1.00 28.02 92 LEU A N 1
ATOM 697 C CA . LEU A 1 92 ? 26.776 50.259 65.846 1.00 27.63 92 LEU A CA 1
ATOM 698 C C . LEU A 1 92 ? 27.457 51.618 65.736 1.00 26.50 92 LEU A C 1
ATOM 699 O O . LEU A 1 92 ? 26.890 52.579 65.216 1.00 25.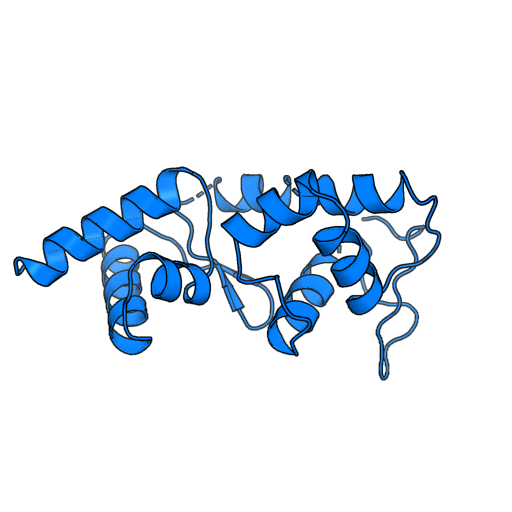91 92 LEU A O 1
ATOM 704 N N . LYS A 1 93 ? 28.697 51.666 66.222 1.00 25.60 93 LYS A N 1
ATOM 705 C CA . LYS A 1 93 ? 29.527 52.855 66.147 1.00 25.16 93 LYS A CA 1
ATOM 706 C C . LYS A 1 93 ? 30.485 52.772 64.957 1.00 24.43 93 LYS A C 1
ATOM 707 O O . LYS A 1 93 ? 31.102 53.765 64.565 1.00 23.39 93 LYS A O 1
ATOM 713 N N . PHE A 1 94 ? 30.586 51.587 64.367 1.00 23.97 94 PHE A N 1
ATOM 714 C CA . PHE A 1 94 ? 31.387 51.402 63.164 1.00 23.60 94 PHE A CA 1
ATOM 715 C C . PHE A 1 94 ? 30.782 50.271 62.360 1.00 23.13 94 PHE A C 1
ATOM 716 O O . PHE A 1 94 ? 30.038 49.451 62.906 1.00 22.92 94 PHE A O 1
ATOM 724 N N . ILE A 1 95 ? 31.120 50.221 61.071 1.00 22.36 95 ILE A N 1
ATOM 725 C CA . ILE A 1 95 ? 30.587 49.196 60.181 1.00 22.89 95 ILE A CA 1
ATOM 726 C C . ILE A 1 95 ? 31.565 48.950 59.027 1.00 22.15 95 ILE A C 1
ATOM 727 O O . ILE A 1 95 ? 32.296 49.846 58.609 1.00 22.18 95 ILE A O 1
ATOM 732 N N . SER A 1 96 ? 31.596 47.703 58.562 1.00 22.86 96 SER A N 1
ATOM 733 C CA . SER A 1 96 ? 32.458 47.259 57.486 1.00 22.46 96 SER A CA 1
ATOM 734 C C . SER A 1 96 ? 31.601 46.450 56.499 1.00 22.12 96 SER A C 1
ATOM 735 O O . SER A 1 96 ? 30.522 45.999 56.849 1.00 21.50 96 SER A O 1
ATOM 738 N N . PRO A 1 97 ? 32.080 46.272 55.265 1.00 21.87 97 PRO A N 1
ATOM 739 C CA . PRO A 1 97 ? 31.271 45.500 54.310 1.00 22.32 97 PRO A CA 1
ATOM 740 C C . PRO A 1 97 ? 30.907 44.077 54.768 1.00 22.38 97 PRO A C 1
ATOM 741 O O . PRO A 1 97 ? 29.754 43.668 54.600 1.00 22.46 97 PRO A O 1
ATOM 745 N N . PRO A 1 98 ? 31.864 43.321 55.351 1.00 22.76 98 PRO A N 1
ATOM 746 C CA . PRO A 1 98 ? 31.492 41.987 55.818 1.00 22.93 98 PRO A CA 1
ATOM 747 C C . PRO A 1 98 ? 30.483 42.024 56.947 1.00 22.97 98 PRO A C 1
ATOM 748 O O . PRO A 1 98 ? 29.582 41.203 56.995 1.00 22.65 98 PRO A O 1
ATOM 752 N N . ARG A 1 99 ? 30.635 42.968 57.865 1.00 23.07 99 ARG A N 1
ATOM 753 C CA . ARG A 1 99 ? 29.664 43.081 58.962 1.00 23.98 99 ARG A CA 1
ATOM 754 C C . ARG A 1 99 ? 28.266 43.439 58.454 1.00 22.47 99 ARG A C 1
ATOM 755 O O . ARG A 1 99 ? 27.263 42.917 58.938 1.00 22.30 99 ARG A O 1
ATOM 763 N N . LEU A 1 100 ? 28.211 44.326 57.475 1.00 21.49 100 LEU A N 1
ATOM 764 C CA . LEU A 1 100 ? 26.941 44.703 56.880 1.00 21.52 100 LEU A CA 1
ATOM 765 C C . LEU A 1 100 ? 26.344 43.519 56.146 1.00 20.86 100 LEU A C 1
ATOM 766 O O . LEU A 1 100 ? 25.155 43.256 56.262 1.00 21.68 100 LEU A O 1
ATOM 771 N N . HIS A 1 101 ? 27.165 42.799 55.379 1.00 20.46 101 HIS A N 1
ATOM 772 C CA . HIS A 1 101 ? 26.662 41.595 54.722 1.00 20.49 101 HIS A CA 1
ATOM 773 C C . HIS A 1 101 ? 26.027 40.651 55.743 1.00 21.18 101 HIS A C 1
ATOM 774 O O . HIS A 1 101 ? 24.913 40.135 55.531 1.00 20.89 101 HIS A O 1
ATOM 781 N N . ASP A 1 102 ? 26.728 40.433 56.854 1.00 21.80 102 ASP A N 1
ATOM 782 C CA . ASP A 1 102 ? 26.237 39.520 57.868 1.00 22.55 102 ASP A CA 1
ATOM 783 C C . ASP A 1 102 ? 24.921 40.018 58.461 1.00 22.64 102 ASP A C 1
ATOM 784 O O . ASP A 1 102 ? 24.000 39.220 58.664 1.00 23.28 102 ASP A O 1
ATOM 789 N N . LEU A 1 103 ? 24.809 41.323 58.724 1.00 22.38 103 LEU A N 1
ATOM 790 C CA . LEU A 1 103 ? 23.547 41.849 59.274 1.00 22.38 103 LEU A CA 1
ATOM 791 C C . LEU A 1 103 ? 22.399 41.708 58.268 1.00 22.46 103 LEU A C 1
ATOM 792 O O . LEU A 1 103 ? 21.254 41.424 58.652 1.00 23.12 103 LEU A O 1
ATOM 797 N N . ILE A 1 104 ? 22.697 41.907 56.993 1.00 21.64 104 ILE A N 1
ATOM 798 C CA . ILE A 1 104 ? 21.679 41.785 55.948 1.00 21.54 104 ILE A CA 1
ATOM 799 C C . ILE A 1 1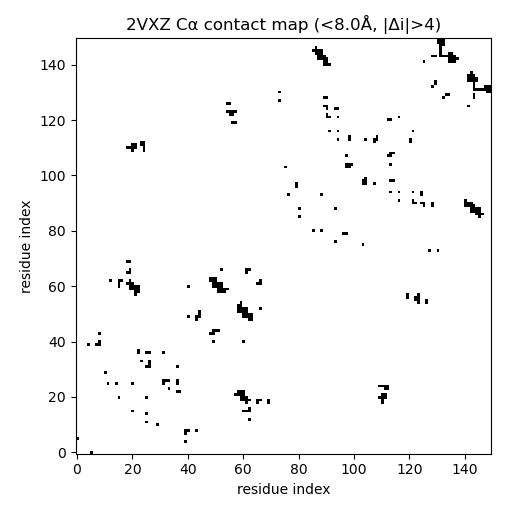04 ? 21.166 40.359 55.838 1.00 21.94 104 ILE A C 1
ATOM 800 O O . ILE A 1 104 ? 19.977 40.143 55.896 1.00 22.13 104 ILE A O 1
ATOM 805 N N . ILE A 1 105 ? 22.051 39.379 55.718 1.00 22.48 105 ILE A N 1
ATOM 806 C CA . ILE A 1 105 ? 21.580 38.007 55.468 1.00 22.81 105 ILE A CA 1
ATOM 807 C C . ILE A 1 105 ? 20.878 37.385 56.676 1.00 23.18 105 ILE A C 1
ATOM 808 O O . ILE A 1 105 ? 20.062 36.466 56.505 1.00 24.30 105 ILE A O 1
ATOM 813 N N . LYS A 1 106 ? 21.171 37.894 57.874 1.00 23.47 106 LYS A N 1
ATOM 814 C CA . LYS A 1 106 ? 20.523 37.452 59.120 1.00 24.01 106 LYS A CA 1
ATOM 815 C C . LYS A 1 106 ? 19.182 38.139 59.425 1.00 23.72 106 LYS A C 1
ATOM 816 O O . LYS A 1 106 ? 18.449 37.693 60.315 1.00 24.53 106 LYS A O 1
ATOM 822 N N . ASP A 1 107 ? 18.872 39.228 58.732 1.00 22.69 107 ASP A N 1
ATOM 823 C CA . ASP A 1 107 ? 17.622 39.942 58.945 1.00 22.76 107 ASP A CA 1
ATOM 824 C C . ASP A 1 107 ? 16.672 39.677 57.782 1.00 22.27 107 ASP A C 1
ATOM 825 O O . ASP A 1 107 ? 16.967 40.046 56.645 1.00 22.15 107 ASP A O 1
ATOM 830 N N . PRO A 1 108 ? 15.544 38.991 58.042 1.00 21.83 108 PRO A N 1
ATOM 831 C CA . PRO A 1 108 ? 14.656 38.630 56.939 1.00 22.18 108 PRO A CA 1
ATOM 832 C C . PRO A 1 108 ? 14.234 39.777 56.020 1.00 22.11 108 PRO A C 1
ATOM 833 O O . PRO A 1 108 ? 14.219 39.595 54.808 1.00 22.54 108 PRO A O 1
ATOM 837 N N . GLN A 1 109 ? 13.896 40.929 56.593 1.00 22.56 109 GLN A N 1
ATOM 838 C CA . GLN A 1 109 ? 13.424 42.062 55.794 1.00 22.91 109 GLN A CA 1
ATOM 839 C C . GLN A 1 109 ? 14.547 42.576 54.899 1.00 22.53 109 GLN A C 1
ATOM 840 O O . GLN A 1 109 ? 14.363 42.719 53.677 1.00 22.31 109 GLN A O 1
ATOM 846 N N . ALA A 1 110 ? 15.711 42.829 55.498 1.00 22.24 110 ALA A N 1
ATOM 847 C CA . ALA A 1 110 ? 16.881 43.293 54.727 1.00 21.92 110 ALA A CA 1
ATOM 848 C C . ALA A 1 110 ? 17.285 42.275 53.669 1.00 21.96 110 ALA A C 1
ATOM 849 O O . ALA A 1 110 ? 17.582 42.639 52.528 1.00 21.39 110 ALA A O 1
ATOM 851 N N . ARG A 1 111 ? 17.286 40.996 54.025 1.00 22.09 111 ARG A N 1
ATOM 852 C CA . ARG A 1 111 ? 17.675 39.966 53.070 1.00 22.81 111 ARG A CA 1
ATOM 853 C C . ARG A 1 111 ? 16.741 39.932 51.860 1.00 22.75 111 ARG A C 1
ATOM 854 O O . ARG A 1 111 ? 17.203 39.855 50.720 1.00 23.23 111 ARG A O 1
ATOM 862 N N . LYS A 1 112 ? 15.438 39.962 52.115 1.00 23.20 112 LYS A N 1
ATOM 863 C CA . LYS A 1 112 ? 14.430 39.999 51.051 1.00 23.14 112 LYS A CA 1
ATOM 864 C C . LYS A 1 112 ? 14.626 41.210 50.145 1.00 23.11 112 LYS A C 1
ATOM 865 O O . LYS A 1 112 ? 14.582 41.085 48.926 1.00 23.47 112 LYS A O 1
ATOM 871 N N . PHE A 1 113 ? 14.833 42.373 50.748 1.00 22.64 113 PHE A N 1
ATOM 872 C CA . PHE A 1 113 ? 15.026 43.604 49.988 1.00 22.63 113 PHE A CA 1
ATOM 873 C C . PHE A 1 113 ? 16.268 43.538 49.106 1.00 22.07 113 PHE A C 1
ATOM 874 O O . PHE A 1 113 ? 16.197 43.726 47.894 1.00 22.26 113 PHE A O 1
ATOM 882 N N . PHE A 1 114 ? 17.413 43.260 49.713 1.00 21.06 114 PHE A N 1
ATOM 883 C CA . PHE A 1 114 ? 18.656 43.249 48.945 1.00 20.97 114 PHE A CA 1
ATOM 884 C C . PHE A 1 114 ? 18.688 42.120 47.900 1.00 21.33 114 PHE A C 1
ATOM 885 O O . PHE A 1 114 ? 19.230 42.305 46.824 1.00 20.99 114 PHE A O 1
ATOM 893 N N . SER A 1 115 ? 18.110 40.957 48.199 1.00 22.37 115 SER A N 1
ATOM 894 C CA . SER A 1 115 ? 18.165 39.843 47.231 1.00 22.79 115 SER A CA 1
ATOM 895 C C . SER A 1 115 ? 17.287 40.110 46.004 1.00 23.18 115 SER A C 1
ATOM 896 O O . SER A 1 115 ? 17.466 39.475 44.961 1.00 23.89 115 SER A O 1
ATOM 899 N N . SER A 1 116 ? 16.369 41.070 46.115 1.00 22.31 116 SER A N 1
ATOM 900 C CA . SER A 1 116 ? 15.578 41.508 44.959 1.00 23.44 116 SER A CA 1
ATOM 901 C C . SER A 1 116 ? 16.322 42.526 44.077 1.00 22.98 116 SER A C 1
ATOM 902 O O . SER A 1 116 ? 15.793 42.949 43.037 1.00 23.43 116 SER A O 1
ATOM 905 N N . ILE A 1 117 ? 17.532 42.919 44.482 1.00 22.74 117 ILE A N 1
ATOM 906 C CA . ILE A 1 117 ? 18.379 43.858 43.732 1.00 23.29 117 ILE A CA 1
ATOM 907 C C . ILE A 1 117 ? 19.606 43.162 43.117 1.00 23.05 117 ILE A C 1
ATOM 908 O O . ILE A 1 117 ? 19.998 43.444 41.987 1.00 23.11 117 ILE A O 1
ATOM 913 N N . ILE A 1 118 ? 20.227 42.285 43.898 1.00 23.40 1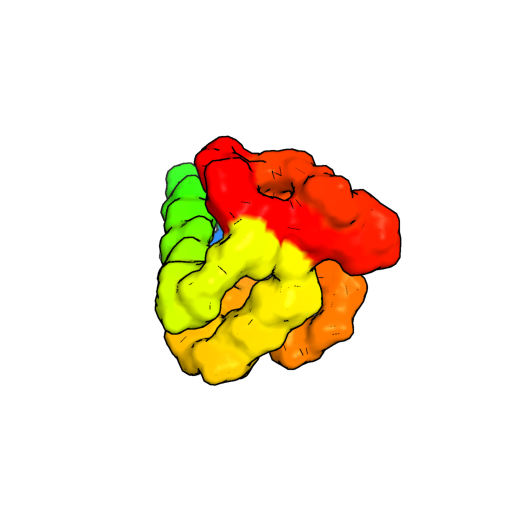18 ILE A N 1
ATOM 914 C CA . ILE A 1 118 ? 21.521 41.713 43.564 1.00 24.07 118 ILE A CA 1
ATOM 915 C C . ILE A 1 118 ? 21.632 40.372 44.274 1.00 24.08 118 ILE A C 1
ATOM 916 O O . ILE A 1 118 ? 21.055 40.202 45.346 1.00 24.11 118 ILE A O 1
ATOM 921 N N . PRO A 1 119 ? 22.299 39.387 43.654 1.00 24.62 119 PRO A N 1
ATOM 922 C CA . PRO A 1 119 ? 22.601 38.172 44.414 1.00 25.55 119 PRO A CA 1
ATOM 923 C C . PRO A 1 119 ? 23.404 38.489 45.680 1.00 25.92 119 PRO A C 1
ATOM 924 O O . PRO A 1 119 ? 24.439 39.162 45.601 1.00 27.27 119 PRO A O 1
ATOM 928 N N . ILE A 1 120 ? 22.880 38.075 46.835 1.00 25.97 120 ILE A N 1
ATOM 929 C CA . ILE A 1 120 ? 23.447 38.459 48.132 1.00 26.20 120 ILE A CA 1
ATOM 930 C C . ILE A 1 120 ? 23.743 37.266 49.066 1.00 25.90 120 ILE A C 1
ATOM 931 O O . ILE A 1 120 ? 24.400 37.444 50.093 1.00 26.15 120 ILE A O 1
ATOM 936 N N . ALA A 1 121 ? 23.295 36.060 48.710 1.00 25.94 121 ALA A N 1
ATOM 937 C CA . ALA A 1 121 ? 23.330 34.919 49.640 1.00 25.50 121 ALA A CA 1
ATOM 938 C C . ALA A 1 121 ? 24.729 34.628 50.173 1.00 25.75 121 ALA A C 1
ATOM 939 O O . ALA A 1 121 ? 24.892 34.313 51.351 1.00 25.41 121 ALA A O 1
ATOM 941 N N . HIS A 1 122 ? 25.719 34.737 49.289 1.00 25.17 122 HIS A N 1
ATOM 942 C CA . HIS A 1 122 ? 27.090 34.342 49.592 1.00 24.99 122 HIS A CA 1
ATOM 943 C C . HIS A 1 122 ? 27.991 35.566 49.675 1.00 24.39 122 HIS A C 1
ATOM 944 O O . HIS A 1 122 ? 27.799 36.541 48.949 1.00 23.23 122 HIS A O 1
ATOM 951 N N . ARG A 1 123 ? 28.954 35.522 50.593 1.00 23.77 123 ARG A N 1
ATOM 952 C CA . ARG A 1 123 ? 29.883 36.638 50.781 1.00 23.85 123 ARG A CA 1
ATOM 953 C C . ARG A 1 123 ? 30.992 36.550 49.741 1.00 23.02 123 ARG A C 1
ATOM 954 O O . ARG A 1 123 ? 32.023 35.905 49.935 1.00 24.02 123 ARG A O 1
ATOM 962 N N . THR A 1 124 ? 30.742 37.183 48.607 1.00 22.51 124 THR A N 1
ATOM 963 C CA . THR A 1 124 ? 31.681 37.184 47.511 1.00 21.31 124 THR A CA 1
ATOM 964 C C . THR A 1 124 ? 32.400 38.517 47.441 1.00 21.30 124 THR A C 1
ATOM 965 O O . THR A 1 124 ? 31.966 39.517 48.035 1.00 20.95 124 THR A O 1
ATOM 969 N N . ALA A 1 125 ? 33.491 38.540 46.688 1.00 21.06 125 ALA A N 1
ATOM 970 C CA . ALA A 1 125 ? 34.215 39.789 46.426 1.00 21.20 125 ALA A CA 1
ATOM 971 C C . ALA A 1 125 ? 33.274 40.827 45.822 1.00 21.62 125 ALA A C 1
ATOM 972 O O . ALA A 1 125 ? 33.320 41.999 46.177 1.00 21.69 125 ALA A O 1
ATOM 974 N N . ILE A 1 126 ? 32.425 40.377 44.901 1.00 21.87 126 ILE A N 1
ATOM 975 C CA . ILE A 1 126 ? 31.477 41.253 44.224 1.00 22.55 126 ILE A CA 1
ATOM 976 C C . ILE A 1 126 ? 30.510 41.911 45.186 1.00 22.83 126 ILE A C 1
ATOM 977 O O . ILE A 1 126 ? 30.343 43.131 45.143 1.00 23.53 126 ILE A O 1
ATOM 982 N N . ILE A 1 127 ? 29.872 41.128 46.051 1.00 23.47 127 ILE A N 1
ATOM 983 C CA . ILE A 1 127 ? 28.907 41.717 46.971 1.00 23.77 127 ILE A CA 1
ATOM 984 C C . ILE A 1 127 ? 29.601 42.600 48.014 1.00 23.99 127 ILE A C 1
ATOM 985 O O . ILE A 1 127 ? 29.047 43.618 48.425 1.00 23.69 127 ILE A O 1
ATOM 990 N N . LEU A 1 128 ? 30.812 42.242 48.427 1.00 23.65 128 LEU A N 1
ATOM 991 C CA . LEU A 1 128 ? 31.543 43.109 49.351 1.00 23.82 128 LEU A CA 1
ATOM 992 C C . LEU A 1 128 ? 31.862 44.480 48.730 1.00 23.01 128 LEU A C 1
ATOM 993 O O . LEU A 1 128 ? 31.748 45.512 49.387 1.00 23.04 128 LEU A O 1
ATOM 998 N N . SER A 1 129 ? 32.246 44.483 47.458 1.00 23.68 129 SER A N 1
ATOM 999 C CA . SER A 1 129 ? 32.520 45.724 46.740 1.00 23.79 129 SER A CA 1
ATOM 1000 C C . SER A 1 129 ? 31.249 46.573 46.607 1.00 23.99 129 SER A C 1
ATOM 1001 O O . SER A 1 129 ? 31.284 47.798 46.755 1.00 23.45 129 SER A O 1
ATOM 1004 N N . PHE A 1 130 ? 30.125 45.911 46.333 1.00 23.20 130 PHE A N 1
ATOM 1005 C CA . PHE A 1 130 ? 28.827 46.574 46.225 1.00 22.65 130 PHE A CA 1
ATOM 1006 C C . PHE A 1 130 ? 28.459 47.226 47.563 1.00 21.87 130 PHE A C 1
ATOM 1007 O O . PHE A 1 130 ? 28.095 48.396 47.621 1.00 21.37 130 PHE A O 1
ATOM 1015 N N . LEU A 1 131 ? 28.529 46.453 48.637 1.00 21.46 131 LEU A N 1
ATOM 1016 C CA . LEU A 1 131 ? 28.192 46.973 49.975 1.00 21.78 131 LEU A CA 1
ATOM 1017 C C . LEU A 1 131 ? 29.192 48.054 50.456 1.00 21.76 131 LEU A C 1
ATOM 1018 O O . LEU A 1 131 ? 28.816 48.992 51.174 1.00 21.20 131 LEU A O 1
ATOM 1023 N N . ASN A 1 132 ? 30.457 47.921 50.057 1.00 21.84 132 ASN A N 1
ATOM 1024 C CA . ASN A 1 132 ? 31.460 48.944 50.343 1.00 21.88 132 ASN A CA 1
ATOM 1025 C C . ASN A 1 132 ? 31.076 50.263 49.681 1.00 21.78 132 ASN A C 1
ATOM 1026 O O . ASN A 1 132 ? 31.181 51.321 50.281 1.00 21.95 132 ASN A O 1
ATOM 1031 N N . HIS A 1 133 ? 30.623 50.186 48.431 1.00 21.78 133 HIS A N 1
ATOM 1032 C CA . HIS A 1 133 ? 30.211 51.381 47.708 1.00 21.86 133 HIS A CA 1
ATOM 1033 C C . HIS A 1 133 ? 29.035 52.065 48.411 1.00 21.64 133 HIS A C 1
ATOM 1034 O O . HIS A 1 133 ? 29.005 53.295 48.547 1.00 22.51 133 HIS A O 1
ATOM 1041 N N . LEU A 1 134 ? 28.086 51.257 48.874 1.00 21.19 134 LEU A N 1
ATOM 1042 C CA . LEU A 1 134 ? 26.917 51.747 49.603 1.00 21.33 134 LEU A CA 1
ATOM 1043 C C . LEU A 1 134 ? 27.351 52.418 50.902 1.00 21.25 134 LEU A C 1
ATOM 1044 O O . LEU A 1 134 ? 26.867 53.508 51.256 1.00 21.10 134 LEU A O 1
ATOM 1049 N N . LEU A 1 135 ? 28.249 51.769 51.634 1.00 21.32 135 LEU A N 1
ATOM 1050 C CA . LEU A 1 135 ? 28.703 52.335 52.907 1.00 21.47 135 LEU A CA 1
ATOM 1051 C C . LEU A 1 135 ? 29.416 53.666 52.682 1.00 22.08 135 LEU A C 1
ATOM 1052 O O . LEU A 1 135 ? 29.251 54.619 53.448 1.00 21.45 135 LEU A O 1
ATOM 1057 N N . LYS A 1 136 ? 30.201 53.747 51.628 1.00 22.75 136 LYS A N 1
ATOM 1058 C CA . LYS A 1 136 ? 30.930 54.979 51.342 1.00 24.61 136 LYS A CA 1
ATOM 1059 C C . LYS A 1 136 ? 29.971 56.118 50.983 1.00 24.12 136 LYS A C 1
ATOM 1060 O O . LYS A 1 136 ? 30.228 57.297 51.287 1.00 23.66 136 LYS A O 1
ATOM 1074 N N . ILE A 1 138 ? 27.019 56.522 52.261 1.00 23.02 138 ILE A N 1
ATOM 1075 C CA . ILE A 1 138 ? 26.322 56.902 53.476 1.00 23.13 138 ILE A CA 1
ATOM 1076 C C . ILE A 1 138 ? 27.230 57.634 54.479 1.00 22.80 138 ILE A C 1
ATOM 1077 O O . ILE A 1 138 ? 26.818 58.638 55.080 1.00 21.89 138 ILE A O 1
ATOM 1082 N N . TYR A 1 139 ? 28.450 57.122 54.653 1.00 22.94 139 TYR A N 1
ATOM 1083 C CA . TYR A 1 139 ? 29.342 57.509 55.754 1.00 22.68 139 TYR A CA 1
ATOM 1084 C C . TYR A 1 139 ? 30.615 58.217 55.279 1.00 22.98 139 TYR A C 1
ATOM 1085 O O . TYR A 1 139 ? 31.436 58.647 56.103 1.00 23.64 139 TYR A O 1
ATOM 1094 N N . GLY A 1 140 ? 30.799 58.345 53.969 1.00 22.05 140 GLY A N 1
ATOM 1095 C CA . GLY A 1 140 ? 32.007 58.963 53.428 1.00 22.49 140 GLY A CA 1
ATOM 1096 C C . GLY A 1 140 ? 33.189 58.014 53.446 1.00 22.01 140 GLY A C 1
ATOM 1097 O O . GLY A 1 140 ? 33.028 56.816 53.674 1.00 22.22 140 GLY A O 1
ATOM 1098 N N . GLU A 1 141 ? 34.384 58.557 53.226 1.00 21.74 141 GLU A N 1
ATOM 1099 C CA . GLU A 1 141 ? 35.588 57.733 53.142 1.00 21.76 141 GLU A CA 1
ATOM 1100 C C . GLU A 1 141 ? 35.856 57.007 54.451 1.00 21.07 141 GLU A C 1
ATOM 1101 O O . GLU A 1 141 ? 35.665 57.570 55.524 1.00 21.31 141 GLU A O 1
ATOM 1107 N N . PRO A 1 142 ? 36.317 55.756 54.365 1.00 20.53 142 PRO A N 1
ATOM 1108 C CA . PRO A 1 142 ? 36.485 54.967 55.578 1.00 20.46 142 PRO A CA 1
ATOM 1109 C C . PRO A 1 142 ? 37.626 55.429 56.478 1.00 20.52 142 PRO A C 1
ATOM 1110 O O . PRO A 1 142 ? 38.597 56.032 56.007 1.00 20.40 142 PRO A O 1
ATOM 1114 N N . TYR A 1 143 ? 37.484 55.137 57.769 1.00 20.45 143 TYR A N 1
ATOM 1115 C CA . TYR A 1 143 ? 38.530 55.397 58.752 1.00 21.38 143 TYR A CA 1
ATOM 1116 C C . TYR A 1 143 ? 39.701 54.410 58.599 1.00 21.75 143 TYR A C 1
ATOM 1117 O O . TYR A 1 143 ? 40.869 54.810 58.661 1.00 21.74 143 TYR A O 1
ATOM 1126 N N . VAL A 1 144 ? 39.370 53.136 58.407 1.00 22.42 144 VAL A N 1
ATOM 1127 C CA . VAL A 1 144 ? 40.356 52.091 58.168 1.00 23.41 144 VAL A CA 1
ATOM 1128 C C . VAL A 1 144 ? 40.200 51.679 56.712 1.00 25.62 144 VAL A C 1
ATOM 1129 O O . VAL A 1 144 ? 39.110 51.310 56.272 1.00 24.87 144 VAL A O 1
ATOM 1133 N N . LYS A 1 145 ? 41.298 51.754 55.963 1.00 28.91 145 LYS A N 1
ATOM 1134 C CA . LYS A 1 145 ? 41.256 51.618 54.509 1.00 32.02 145 LYS A CA 1
ATOM 1135 C C . LYS A 1 145 ? 41.785 50.283 53.981 1.00 32.99 145 LYS A C 1
ATOM 1136 O O . LYS A 1 145 ? 41.355 49.833 52.913 0.70 33.64 145 LYS A O 1
ATOM 1142 N N . THR A 1 146 ? 42.703 49.647 54.708 1.00 34.24 146 THR A N 1
ATOM 1143 C CA . THR A 1 146 ? 43.394 48.456 54.196 1.00 34.94 146 THR A CA 1
ATOM 1144 C C . THR A 1 146 ? 42.853 47.170 54.790 1.00 35.48 146 THR A C 1
ATOM 1145 O O . THR A 1 146 ? 42.522 47.115 55.976 1.00 36.72 146 THR A O 1
ATOM 1149 N N . ASP A 1 147 ? 42.817 46.137 53.949 1.00 35.46 147 ASP A N 1
ATOM 1150 C CA . ASP A 1 147 ? 42.180 44.867 54.236 0.70 34.87 147 ASP A CA 1
ATOM 1151 C C . ASP A 1 147 ? 40.665 45.119 54.278 1.00 34.51 147 ASP A C 1
ATOM 1152 O O . ASP A 1 147 ? 40.046 45.406 53.240 0.70 34.92 147 ASP A O 1
ATOM 1157 N N . GLU A 1 148 ? 40.081 45.036 55.466 1.00 33.19 148 GLU A N 1
ATOM 1158 C CA . GLU A 1 148 ? 38.672 45.303 55.668 1.00 31.88 148 GLU A CA 1
ATOM 1159 C C . GLU A 1 148 ? 38.492 46.804 55.924 1.00 29.90 148 GLU A C 1
ATOM 1160 O O . GLU A 1 148 ? 39.179 47.386 56.766 1.00 29.96 148 GLU A O 1
ATOM 1166 N N . THR A 1 149 ? 37.606 47.426 55.158 1.00 28.02 149 THR A N 1
ATOM 1167 C CA . THR A 1 149 ? 37.303 48.839 55.331 1.00 26.83 149 THR A CA 1
ATOM 1168 C C . THR A 1 149 ? 36.404 48.995 56.541 1.00 24.37 149 THR A C 1
ATOM 1169 O O . THR A 1 149 ? 35.496 48.210 56.729 1.00 24.19 149 THR A O 1
ATOM 1173 N N . VAL A 1 150 ? 36.675 49.996 57.358 1.00 22.01 150 VAL A N 1
ATOM 1174 C CA . VAL A 1 150 ? 35.846 50.292 58.510 1.00 21.27 150 VAL A CA 1
ATOM 1175 C C . VAL A 1 150 ? 35.397 51.759 58.470 1.00 21.04 150 VAL A C 1
ATOM 1176 O O . VAL A 1 150 ? 36.214 52.667 58.347 1.00 20.87 150 VAL A O 1
ATOM 1180 N N . TYR A 1 151 ? 34.083 51.950 58.564 1.00 20.96 151 TYR A N 1
ATOM 1181 C CA . TYR A 1 151 ? 33.418 53.257 58.479 1.00 20.49 151 TYR A CA 1
ATOM 1182 C C . TYR A 1 151 ? 32.907 53.634 59.856 1.00 20.52 151 TYR A C 1
ATOM 1183 O O . TYR A 1 151 ? 32.369 52.790 60.555 1.00 20.63 151 TYR A O 1
ATOM 1192 N N . LEU A 1 152 ? 33.058 54.903 60.222 1.00 20.69 152 LEU A N 1
ATOM 1193 C CA . LEU A 1 152 ? 32.537 55.419 61.481 1.00 20.33 152 LEU A CA 1
ATOM 1194 C C . LEU A 1 152 ? 31.115 55.879 61.235 1.00 21.10 152 LEU A C 1
ATOM 1195 O O . LEU A 1 152 ? 30.880 56.732 60.374 1.00 20.11 152 LEU A O 1
ATOM 1200 N N . THR A 1 153 ? 30.168 55.323 61.982 1.00 21.45 153 THR A N 1
ATOM 1201 C CA . THR A 1 153 ? 28.758 55.683 61.772 1.00 21.78 153 THR A CA 1
ATOM 1202 C C . THR A 1 153 ? 28.489 57.139 62.179 1.00 21.58 153 THR A C 1
ATOM 1203 O O . THR A 1 153 ? 27.601 57.791 61.621 1.00 21.52 153 THR A O 1
ATOM 1207 N N . ALA A 1 154 ? 29.308 57.688 63.087 1.00 21.77 154 ALA A N 1
ATOM 1208 C CA . ALA A 1 154 ? 29.241 59.132 63.405 1.00 22.29 154 ALA A CA 1
ATOM 1209 C C . ALA A 1 154 ? 29.463 60.069 62.206 1.00 22.45 154 ALA A C 1
ATOM 1210 O O . ALA A 1 154 ? 29.129 61.256 62.270 1.00 22.21 154 ALA A O 1
ATOM 1212 N N . ASN A 1 155 ? 30.067 59.563 61.131 1.00 23.24 155 ASN A N 1
ATOM 1213 C CA . ASN A 1 155 ? 30.343 60.364 59.938 1.00 24.09 155 ASN A CA 1
ATOM 1214 C C . ASN A 1 155 ? 29.206 60.341 58.897 1.00 25.18 155 ASN A C 1
ATOM 1215 O O . ASN A 1 155 ? 29.407 60.782 57.759 1.00 24.79 155 ASN A O 1
ATOM 1220 N N . ARG A 1 156 ? 28.033 59.831 59.287 1.00 26.45 156 ARG A N 1
ATOM 1221 C CA . ARG A 1 156 ? 26.839 59.833 58.430 1.00 27.91 156 ARG A CA 1
ATOM 1222 C C . ARG A 1 156 ? 26.675 61.149 57.661 1.00 28.71 156 ARG A C 1
ATOM 1223 O O . ARG A 1 156 ? 26.672 62.227 58.263 1.00 28.74 156 ARG A O 1
ATOM 1231 N N . LYS A 1 157 ? 26.545 61.013 56.336 1.00 30.13 157 LYS A N 1
ATOM 1232 C CA . LYS A 1 157 ? 26.402 62.087 55.343 1.00 31.15 157 LYS A CA 1
ATOM 1233 C C . LYS A 1 157 ? 27.727 62.392 54.633 1.00 31.98 157 LYS A C 1
ATOM 1234 O O . LYS A 1 157 ? 28.109 61.690 53.682 1.00 33.19 157 LYS A O 1
#

Secondary structure (DSSP, 8-state):
--HHHHHHHHHHHHHHTT--EEHHHHHHHHT--HHHHHHHHHHHHHTTS-EEEEETTEEEEE---HHHHHHH--HHHHHHHHHTT-SEE-HHHHHHHHHHSHHHHHHHHTTS--SS--HHHHHHHHHHH----S-SB-SSS-BEEGGG--

Organism: Pyrobaculum spherical virus (isolate United States/Yellowstone) (NCBI:txid654907)

Foldseek 3Di:
DDPVLVVLLVVLLVLPPVAKAWLQLSCVVVVHDSVVSVVSLVVCVVVLQWDWDDQQPTIIIHRYVRVVVLLVCLVLLVVLCVVVVDQKDWLVRSLVSQLPDVVSVVSVVSHYPRNDDDPVSRRNSRSSLCCQPAFPDDPDIGMGGPVSRD

B-factor: mean 26.7, std 6.12, range [8.99, 63.88]

CATH classification: 1.10.10.10 (+1 more: 1.10.10.1490)

Solvent-accessible surface area: 8668 Å² total

Nearest PDB structures (foldseek):
  2vxz-assembly1_A  TM=1.002E+00  e=8.106E-26  Pyrobaculum spherical virus
  4rs8-assembly1_B  TM=6.671E-01  e=8.927E-03  Sulfolobus sp. NOB8H2
  2v9v-assembly1_A  TM=4.131E-01  e=6.877E-04  Neomoorella thermoacetica
  6j05-assembly1_A  TM=6.709E-01  e=7.633E-02  Acidithiobacillus ferrooxidans
  3s2w-assembly1_A  TM=5.545E-01  e=5.666E-02  Methanosarcina mazei Go1

Radius of gyration: 16.55 Å; Cα contacts (8 Å, |Δi|>4): 200; chains: 1; bounding box: 35×30×51 Å